Protein AF-B8BT97-F1 (afdb_monomer_lite)

Organism: Thalassiosira pseudonana (NCBI:txid35128)

pLDDT: mean 91.8, std 14.08, range [34.53, 98.75]

Radius of gyration: 15.54 Å; chains: 1; bounding box: 44×36×34 Å

InterPro domains:
  IPR007577 Glycosyltransferase, DXD sugar-binding motif [PF04488] (28-107)
  IPR029044 Nucleotide-diphospho-sugar transferases [SSF53448] (35-105)
  IPR039367 Initiation-specific alpha-1,6-mannosyltransferase Och1-like [PTHR31834] (7-106)

Sequence (107 aa):
MSPTTNYSTLFPPFIFRTINKLEDHPKEKSYVIGCQQQNKSYKQMLYNDHSCLDFVSQQYPEFLDVYTTLPRKVMKADMWRLLILHHYGGVYLDMDCECKKPIDEWG

Secondary structure (DSSP, 8-state):
---------SS-SEEEEE-S-GGG-HHHHHHHHHHHHH-TTSEEEEE-HHHHHHHHHHH-GGGHHHHHH-SSHHHHHHHHHHHHHHHH-SEE--TT---SS-GGG--

Structure (mmCIF, N/CA/C/O backbone):
data_AF-B8BT97-F1
#
_entry.id   AF-B8BT97-F1
#
loop_
_atom_site.group_PDB
_atom_site.id
_atom_site.type_symbol
_atom_site.label_atom_id
_atom_site.label_alt_id
_atom_site.label_comp_id
_atom_site.label_asym_id
_atom_site.label_entity_id
_atom_site.label_seq_id
_atom_site.pdbx_PDB_ins_code
_atom_site.Cartn_x
_atom_site.Cartn_y
_atom_site.Cartn_z
_atom_site.occupancy
_atom_site.B_iso_or_equiv
_atom_site.auth_seq_id
_atom_site.auth_comp_id
_atom_site.auth_asym_id
_atom_site.auth_atom_id
_atom_site.pdbx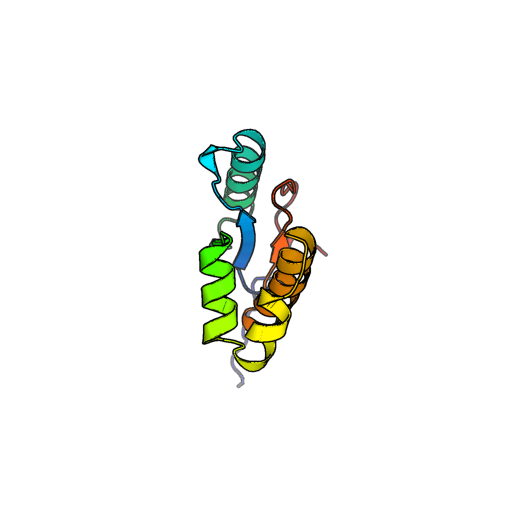_PDB_model_num
ATOM 1 N N . MET A 1 1 ? -33.342 -21.914 9.969 1.00 38.09 1 MET A N 1
ATOM 2 C CA . MET A 1 1 ? -32.793 -20.791 10.755 1.00 38.09 1 MET A CA 1
ATOM 3 C C . MET A 1 1 ? -31.431 -20.472 10.173 1.00 38.09 1 MET A C 1
ATOM 5 O O . MET A 1 1 ? -30.535 -21.294 10.296 1.00 38.09 1 MET A O 1
ATOM 9 N N . SER A 1 2 ? -31.317 -19.371 9.436 1.00 34.53 2 SER A N 1
ATOM 10 C CA . SER A 1 2 ? -30.047 -18.943 8.838 1.00 34.53 2 SER A CA 1
ATOM 11 C C . SER A 1 2 ? -29.245 -18.147 9.873 1.00 34.53 2 SER A C 1
ATOM 13 O O . SER A 1 2 ? -29.868 -17.407 10.639 1.00 34.53 2 SER A O 1
ATOM 15 N N . PRO A 1 3 ? -27.908 -18.267 9.934 1.00 48.78 3 PRO A N 1
ATOM 16 C CA . PRO A 1 3 ? -27.110 -17.481 10.863 1.00 48.78 3 PRO A CA 1
ATOM 17 C C . PRO A 1 3 ? -27.170 -16.007 10.451 1.00 48.78 3 PRO A C 1
ATOM 19 O O . PRO A 1 3 ? -26.887 -15.662 9.306 1.00 48.78 3 PRO A O 1
ATOM 22 N N . THR A 1 4 ? -27.551 -15.136 11.378 1.00 41.56 4 THR A N 1
ATOM 23 C CA . THR A 1 4 ? -27.451 -13.683 11.226 1.00 41.56 4 THR A CA 1
ATOM 24 C C . THR A 1 4 ? -25.986 -13.272 11.313 1.00 41.56 4 THR A C 1
ATOM 26 O O . THR A 1 4 ? -25.432 -13.167 12.408 1.00 41.56 4 THR A O 1
ATOM 29 N N . THR A 1 5 ? -25.343 -13.035 10.173 1.00 42.50 5 THR A N 1
ATOM 30 C CA . THR A 1 5 ? -24.033 -12.379 10.140 1.00 42.50 5 THR A CA 1
ATOM 31 C C . THR A 1 5 ? -24.237 -10.882 10.383 1.00 42.50 5 THR A C 1
ATOM 33 O O . THR A 1 5 ? -24.646 -10.152 9.484 1.00 42.50 5 THR A O 1
ATOM 36 N N . ASN A 1 6 ? -23.992 -10.420 11.612 1.00 45.25 6 ASN A N 1
ATOM 37 C CA . ASN A 1 6 ? -23.844 -8.993 11.913 1.00 45.25 6 ASN A CA 1
ATOM 38 C C . ASN A 1 6 ? -22.545 -8.504 11.254 1.00 45.25 6 ASN A C 1
ATOM 40 O O . ASN A 1 6 ? -21.465 -8.696 11.811 1.00 45.25 6 ASN A O 1
ATOM 44 N N . TYR A 1 7 ? -22.618 -7.914 10.062 1.00 47.38 7 TYR A N 1
ATOM 45 C CA . TYR A 1 7 ? -21.457 -7.249 9.472 1.00 47.38 7 TYR A CA 1
ATOM 46 C C . TYR A 1 7 ? -21.236 -5.919 10.201 1.00 47.38 7 TYR A C 1
ATOM 48 O O . TYR A 1 7 ? -22.042 -5.004 10.073 1.00 47.38 7 TYR A O 1
ATOM 56 N N . SER A 1 8 ? -20.179 -5.832 11.014 1.00 67.25 8 SER A N 1
ATOM 57 C CA . SER A 1 8 ? -19.897 -4.661 11.856 1.00 67.25 8 SER A CA 1
ATOM 58 C C . SER A 1 8 ? -18.972 -3.616 11.215 1.00 67.25 8 SER A C 1
ATOM 60 O O . SER A 1 8 ? -18.520 -2.732 11.933 1.00 67.25 8 SER A O 1
ATOM 62 N N . THR A 1 9 ? -18.646 -3.711 9.920 1.00 68.44 9 THR A N 1
ATOM 63 C CA . THR A 1 9 ? -17.814 -2.722 9.204 1.00 68.44 9 THR A CA 1
ATOM 64 C C . THR A 1 9 ? -18.290 -2.543 7.759 1.00 68.44 9 THR A C 1
ATOM 66 O O . THR A 1 9 ? -18.733 -3.505 7.127 1.00 68.44 9 THR A O 1
ATOM 69 N N . LEU A 1 10 ? -18.203 -1.313 7.232 1.00 84.75 10 LEU A N 1
ATOM 70 C CA . LEU A 1 10 ? -18.650 -0.959 5.871 1.00 84.75 10 LEU A CA 1
ATOM 71 C C . LEU A 1 10 ? -17.726 -1.526 4.779 1.00 84.75 10 LEU A C 1
ATOM 73 O O . LEU A 1 10 ? -18.175 -1.892 3.694 1.00 84.75 10 LEU A O 1
ATOM 77 N N . PHE A 1 11 ? -16.436 -1.632 5.090 1.00 92.25 11 PHE A N 1
ATOM 78 C CA . PHE A 1 11 ? -15.416 -2.222 4.230 1.00 92.25 11 PHE A CA 1
ATOM 79 C C . PHE A 1 11 ? -14.693 -3.352 4.976 1.00 92.25 11 PHE A C 1
ATOM 81 O O . PHE A 1 11 ? -14.714 -3.393 6.213 1.00 92.25 11 PHE A O 1
ATOM 88 N N . PRO A 1 12 ? -14.009 -4.266 4.260 1.00 96.06 12 PRO A N 1
ATOM 89 C CA . PRO A 1 12 ? -12.997 -5.116 4.875 1.00 96.06 12 PRO A CA 1
ATOM 90 C C . PRO A 1 12 ? -12.010 -4.270 5.704 1.00 96.06 12 PRO A C 1
ATOM 92 O O . PRO A 1 12 ? -11.610 -3.198 5.245 1.00 96.06 12 PRO A O 1
ATOM 95 N N . PRO A 1 13 ? -11.603 -4.714 6.906 1.00 95.50 13 PRO A N 1
ATOM 96 C CA . PRO A 1 13 ? -10.899 -3.878 7.880 1.00 95.50 13 PRO A CA 1
ATOM 97 C C . PRO A 1 13 ? -9.401 -3.724 7.560 1.00 95.50 13 PRO A C 1
ATOM 99 O O . PRO A 1 13 ? -8.530 -4.002 8.387 1.00 95.50 13 PRO A O 1
ATOM 102 N N . PHE A 1 14 ? -9.085 -3.281 6.345 1.00 97.50 14 PHE A N 1
ATOM 103 C CA . PHE A 1 14 ? -7.733 -3.019 5.865 1.00 97.50 14 PHE A CA 1
ATOM 104 C C . PHE A 1 14 ? -7.608 -1.574 5.388 1.00 97.50 14 PHE A C 1
ATOM 106 O O . PHE A 1 14 ? -8.441 -1.091 4.621 1.00 97.50 14 PHE A O 1
ATOM 113 N N . ILE A 1 15 ? -6.541 -0.903 5.823 1.00 97.75 15 ILE A N 1
ATOM 114 C CA . ILE A 1 15 ? -6.138 0.412 5.315 1.00 97.75 15 ILE A CA 1
ATOM 115 C C . ILE A 1 15 ? -4.798 0.244 4.607 1.00 97.75 15 ILE A C 1
ATOM 117 O O . ILE A 1 15 ? -3.790 -0.037 5.256 1.00 97.75 15 ILE A O 1
ATOM 121 N N . PHE A 1 16 ? -4.778 0.438 3.294 1.00 98.31 16 PHE A N 1
ATOM 122 C CA . PHE A 1 16 ? -3.585 0.323 2.459 1.00 98.31 16 PHE A CA 1
ATOM 123 C C . PHE A 1 16 ? -3.015 1.697 2.115 1.00 98.31 16 PHE A C 1
ATOM 125 O O . PHE A 1 16 ? -3.762 2.624 1.800 1.00 98.31 16 PHE A O 1
ATOM 132 N N . ARG A 1 17 ? -1.685 1.819 2.140 1.00 97.62 17 ARG A N 1
ATOM 133 C CA . ARG A 1 17 ? -0.957 2.983 1.616 1.00 97.62 17 ARG A CA 1
ATOM 134 C C . ARG A 1 17 ? 0.327 2.548 0.935 1.00 97.62 17 ARG A C 1
ATOM 136 O O . ARG A 1 17 ? 1.014 1.662 1.449 1.00 97.62 17 ARG A O 1
ATOM 143 N N . THR A 1 18 ? 0.701 3.230 -0.143 1.00 96.25 18 THR A N 1
ATOM 144 C CA . THR A 1 18 ? 2.063 3.133 -0.674 1.00 96.25 18 THR A CA 1
ATOM 145 C C . THR A 1 18 ? 2.951 4.206 -0.054 1.00 96.25 18 THR A C 1
ATOM 147 O O . THR A 1 18 ? 2.687 5.397 -0.217 1.00 96.25 18 THR A O 1
ATOM 150 N N . ILE A 1 19 ? 4.010 3.802 0.639 1.00 92.31 19 ILE A N 1
ATOM 151 C CA . ILE A 1 19 ? 5.045 4.696 1.155 1.00 92.31 19 ILE A CA 1
ATOM 152 C C . ILE A 1 19 ? 6.383 3.963 1.198 1.00 92.31 19 ILE A C 1
ATOM 154 O O . ILE A 1 19 ? 6.483 2.859 1.727 1.00 92.31 19 ILE A O 1
ATOM 158 N N . ASN A 1 20 ? 7.425 4.568 0.626 1.00 87.62 20 ASN A N 1
ATOM 159 C CA . ASN A 1 20 ? 8.702 3.875 0.469 1.00 87.62 20 ASN A CA 1
ATOM 160 C C . ASN A 1 20 ? 9.454 3.742 1.806 1.00 87.62 20 ASN A C 1
ATOM 162 O O . ASN A 1 20 ? 9.921 2.657 2.147 1.00 87.62 20 ASN A O 1
ATOM 166 N N . LYS A 1 21 ? 9.536 4.844 2.563 1.00 90.19 21 LYS A N 1
ATOM 167 C CA . LYS A 1 21 ? 10.163 4.933 3.890 1.00 90.19 21 LYS A CA 1
ATOM 168 C C . LYS A 1 21 ? 9.402 5.928 4.758 1.00 90.19 21 LYS A C 1
ATOM 170 O O . LYS A 1 21 ? 9.496 7.130 4.547 1.00 90.19 21 LYS A O 1
ATOM 175 N N . LEU A 1 22 ? 8.605 5.442 5.706 1.00 89.69 22 LEU A N 1
ATOM 176 C CA . LEU A 1 22 ? 7.741 6.294 6.538 1.00 89.69 22 LEU A CA 1
ATOM 177 C C . LEU A 1 22 ? 8.547 7.272 7.411 1.00 89.69 22 LEU A C 1
ATOM 179 O O . LEU A 1 22 ? 8.089 8.367 7.718 1.00 89.69 22 LEU A O 1
ATOM 183 N N . GLU A 1 23 ? 9.743 6.869 7.824 1.00 91.00 23 GLU A N 1
ATOM 184 C CA . GLU A 1 23 ? 10.680 7.646 8.629 1.00 91.00 23 GLU A CA 1
ATOM 185 C C . GLU A 1 23 ? 11.152 8.939 7.951 1.00 91.00 23 GLU A C 1
ATOM 187 O O . GLU A 1 23 ? 11.370 9.930 8.648 1.00 91.00 23 GLU A O 1
ATOM 192 N N . ASP A 1 24 ? 11.212 8.956 6.618 1.00 93.06 24 ASP A N 1
ATOM 193 C CA . ASP A 1 24 ? 11.612 10.126 5.827 1.00 93.06 24 ASP A CA 1
ATOM 194 C C . ASP A 1 24 ? 10.472 11.164 5.716 1.00 93.06 24 ASP A C 1
ATOM 196 O O . ASP A 1 24 ? 10.665 12.273 5.216 1.00 93.06 24 ASP A O 1
ATOM 200 N N . HIS A 1 25 ? 9.277 10.819 6.208 1.00 92.75 25 HIS A N 1
ATOM 201 C CA . HIS A 1 25 ? 8.030 11.561 6.031 1.00 92.75 25 HIS A CA 1
ATOM 202 C C . HIS A 1 25 ? 7.331 11.802 7.384 1.00 92.75 25 HIS A C 1
ATOM 204 O O . HIS A 1 25 ? 6.294 11.202 7.682 1.00 92.75 25 HIS A O 1
ATOM 210 N N . PRO A 1 26 ? 7.885 12.662 8.265 1.00 94.50 26 PRO A N 1
ATOM 211 C CA . PRO A 1 26 ? 7.394 12.823 9.638 1.00 94.50 26 PRO A CA 1
ATOM 212 C C . PRO A 1 26 ? 5.955 13.352 9.717 1.00 94.50 26 PRO A C 1
ATOM 214 O O . PRO A 1 26 ? 5.215 12.996 10.637 1.00 94.50 26 PRO A O 1
ATOM 217 N N . LYS A 1 27 ? 5.537 14.171 8.746 1.00 94.62 27 LYS A N 1
ATOM 218 C CA . LYS A 1 27 ? 4.170 14.692 8.660 1.00 94.62 27 LYS A CA 1
ATOM 219 C C . LYS A 1 27 ? 3.190 13.567 8.320 1.00 94.62 27 LYS A C 1
ATOM 221 O O . LYS A 1 27 ? 2.232 13.343 9.052 1.00 94.62 27 LYS A O 1
ATOM 226 N N . GLU A 1 28 ? 3.472 12.795 7.284 1.00 94.88 28 GLU A N 1
ATOM 227 C CA . GLU A 1 28 ? 2.658 11.666 6.832 1.00 94.88 28 GLU A CA 1
ATOM 228 C C . GLU A 1 28 ? 2.645 10.539 7.872 1.00 94.88 28 GLU A C 1
ATOM 230 O O . GLU A 1 28 ? 1.617 9.902 8.100 1.00 94.88 28 GLU A O 1
ATOM 235 N N . LYS A 1 29 ? 3.747 10.356 8.609 1.00 95.94 29 LYS A N 1
ATOM 236 C CA . LYS A 1 29 ? 3.798 9.482 9.784 1.00 95.94 29 LYS A CA 1
ATOM 237 C C . LYS A 1 29 ? 2.764 9.865 10.836 1.00 95.94 29 LYS A C 1
ATOM 239 O O . LYS A 1 29 ? 2.110 8.975 11.381 1.00 95.94 29 LYS A O 1
ATOM 244 N N . SER A 1 30 ? 2.566 11.158 11.094 1.00 96.44 30 SER A N 1
ATOM 245 C CA . SER A 1 30 ? 1.510 11.607 12.009 1.00 96.44 30 SER A CA 1
ATOM 246 C C . SER A 1 30 ? 0.108 11.258 11.490 1.00 96.44 30 SER A C 1
ATOM 248 O O . SER A 1 30 ? -0.744 10.842 12.274 1.00 96.44 30 SER A O 1
ATOM 250 N N . TYR A 1 31 ? -0.113 11.312 10.173 1.00 96.56 31 TYR A N 1
ATOM 251 C CA . TYR A 1 31 ? -1.390 10.954 9.546 1.00 96.56 31 TYR A CA 1
ATOM 252 C C . TYR A 1 31 ? -1.665 9.455 9.593 1.00 96.56 31 TYR A C 1
ATOM 254 O O . TYR A 1 31 ? -2.778 9.037 9.908 1.00 96.56 31 TYR A O 1
ATOM 262 N N . VAL A 1 32 ? -0.637 8.642 9.351 1.00 96.06 32 VAL A N 1
ATOM 263 C CA . VAL A 1 32 ? -0.695 7.186 9.502 1.00 96.06 32 VAL A CA 1
ATOM 264 C C . VAL A 1 32 ? -1.080 6.810 10.931 1.00 96.06 32 VAL A C 1
ATOM 266 O O . VAL A 1 32 ? -2.022 6.044 11.125 1.00 96.06 32 VAL A O 1
ATOM 269 N N . ILE A 1 33 ? -0.412 7.395 11.930 1.00 95.94 33 ILE A N 1
ATOM 270 C CA . ILE A 1 33 ? -0.697 7.1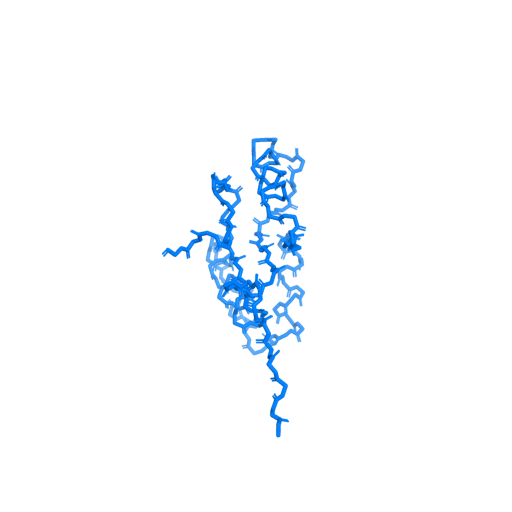37 13.348 1.00 95.94 33 ILE A CA 1
ATOM 271 C C . ILE A 1 33 ? -2.113 7.598 13.715 1.00 95.94 33 ILE A C 1
ATOM 273 O O . ILE A 1 33 ? -2.853 6.843 14.344 1.00 95.94 33 ILE A O 1
ATOM 277 N N . GLY A 1 34 ? -2.507 8.805 13.302 1.00 96.62 34 GLY A N 1
ATOM 278 C CA . GLY A 1 34 ? -3.845 9.338 13.558 1.00 96.62 34 GLY A CA 1
ATOM 279 C C . GLY A 1 34 ? -4.945 8.455 12.966 1.00 96.62 34 GLY A C 1
ATOM 280 O O . GLY A 1 34 ? -5.913 8.128 13.651 1.00 96.62 34 GLY A O 1
ATOM 281 N N . CYS A 1 35 ? -4.762 7.976 11.732 1.00 96.44 35 CYS A N 1
ATOM 282 C CA . CYS A 1 35 ? -5.678 7.021 11.110 1.00 96.44 35 CYS A CA 1
ATOM 283 C C . CYS A 1 35 ? -5.803 5.717 11.896 1.00 96.44 35 CYS A C 1
ATOM 285 O O . CYS A 1 35 ? -6.926 5.278 12.146 1.00 96.44 35 CYS A O 1
ATOM 287 N N . GLN A 1 36 ? -4.686 5.125 12.322 1.00 95.75 36 GLN A N 1
ATOM 288 C CA . GLN A 1 36 ? -4.703 3.891 13.108 1.00 95.75 36 GLN A CA 1
ATOM 289 C C . GLN A 1 36 ? -5.412 4.081 14.459 1.00 95.75 36 GLN A C 1
ATOM 291 O O . GLN A 1 36 ? -6.092 3.171 14.936 1.00 95.75 36 GLN A O 1
ATOM 296 N N . GLN A 1 37 ? -5.275 5.259 15.078 1.00 96.50 37 GLN A N 1
ATOM 297 C CA . GLN A 1 37 ? -5.944 5.594 16.339 1.00 96.50 37 GLN A CA 1
ATOM 298 C C . GLN A 1 37 ? -7.459 5.753 16.182 1.00 96.50 37 GLN A C 1
ATOM 300 O O . GLN A 1 37 ? -8.196 5.323 17.071 1.00 96.50 37 GLN A O 1
ATOM 305 N N . GLN A 1 38 ? -7.917 6.347 15.076 1.00 96.06 38 GLN A N 1
ATOM 306 C CA . GLN A 1 38 ? -9.346 6.478 14.776 1.00 96.06 38 GLN A CA 1
ATOM 307 C C . GLN A 1 38 ? -9.986 5.156 14.337 1.00 96.06 38 GLN A C 1
ATOM 309 O O . GLN A 1 38 ? -11.161 4.933 14.600 1.00 96.06 38 GLN A O 1
ATOM 314 N N . ASN A 1 39 ? -9.215 4.263 13.713 1.00 95.50 39 ASN A N 1
ATOM 315 C CA . ASN A 1 39 ? -9.707 3.022 13.114 1.00 95.50 39 ASN A CA 1
ATOM 316 C C . ASN A 1 39 ? -9.049 1.800 13.766 1.00 95.50 39 ASN A C 1
ATOM 318 O O . ASN A 1 39 ? -8.369 1.018 13.107 1.00 95.50 39 ASN A O 1
ATOM 322 N N . LYS A 1 40 ? -9.226 1.630 15.082 1.00 95.12 40 LYS A N 1
ATOM 323 C CA . LYS A 1 40 ? -8.565 0.557 15.857 1.00 95.12 40 LYS A CA 1
ATOM 324 C C . LYS A 1 40 ? -8.932 -0.860 15.401 1.00 95.12 40 LYS A C 1
ATOM 326 O O . LYS A 1 40 ? -8.158 -1.782 15.631 1.00 95.12 40 LYS A O 1
ATOM 331 N N . SER A 1 41 ? -10.107 -1.028 14.794 1.00 93.81 41 SER A N 1
ATOM 332 C CA . SER A 1 41 ? -10.572 -2.285 14.198 1.00 93.81 41 SER A CA 1
ATOM 333 C C . SER A 1 41 ? -9.928 -2.579 12.840 1.00 93.81 41 SER A C 1
ATOM 335 O O . SER A 1 41 ? -9.962 -3.726 12.402 1.00 93.81 41 SER A O 1
ATOM 337 N N . TYR A 1 42 ? -9.325 -1.581 12.186 1.00 96.25 42 TYR A N 1
ATOM 338 C CA . TYR A 1 42 ? -8.682 -1.726 10.886 1.00 96.25 42 TYR A CA 1
ATOM 339 C C . TYR A 1 42 ? -7.188 -2.008 11.049 1.00 96.25 42 TYR A C 1
ATOM 341 O O . TYR A 1 42 ? -6.485 -1.385 11.851 1.00 96.25 42 TYR A O 1
ATOM 349 N N . LYS A 1 43 ? -6.677 -2.925 10.227 1.00 96.56 43 LYS A N 1
ATOM 350 C CA . LYS A 1 43 ? -5.247 -3.192 10.104 1.00 96.56 43 LYS A CA 1
ATOM 351 C C . LYS A 1 43 ? -4.637 -2.247 9.077 1.00 96.56 43 LYS A C 1
ATOM 353 O O . LYS A 1 43 ? -4.977 -2.305 7.894 1.00 96.56 43 LYS A O 1
ATOM 358 N N . GLN A 1 44 ? -3.697 -1.417 9.515 1.00 95.50 44 GLN A N 1
ATOM 359 C CA . GLN A 1 44 ? -2.955 -0.546 8.614 1.00 95.50 44 GLN A CA 1
ATOM 360 C C . GLN A 1 44 ? -1.761 -1.277 7.992 1.00 95.50 44 GLN A C 1
ATOM 362 O O . GLN A 1 44 ? -0.926 -1.854 8.687 1.00 95.50 44 GLN A O 1
ATOM 367 N N . MET A 1 45 ? -1.699 -1.252 6.663 1.00 97.19 45 MET A N 1
ATOM 368 C CA . MET A 1 45 ? -0.722 -1.950 5.837 1.00 97.19 45 MET A CA 1
ATOM 369 C C . MET A 1 45 ? 0.014 -0.933 4.962 1.00 97.19 45 MET A C 1
ATOM 371 O O . MET A 1 45 ? -0.599 -0.213 4.171 1.00 97.19 45 MET A O 1
ATOM 375 N N . LEU A 1 46 ? 1.336 -0.877 5.104 1.00 96.75 46 LEU A N 1
ATOM 376 C CA . LEU A 1 46 ? 2.198 0.028 4.348 1.00 96.75 46 LEU A CA 1
ATOM 377 C C . LEU A 1 46 ? 3.018 -0.777 3.348 1.00 96.75 46 LEU A C 1
ATOM 379 O O . LEU A 1 46 ? 3.663 -1.752 3.730 1.00 96.75 46 LEU A O 1
ATOM 383 N N . TYR A 1 47 ? 2.996 -0.349 2.091 1.00 97.81 47 TYR A N 1
ATOM 384 C CA . TYR A 1 47 ? 3.732 -0.987 1.011 1.00 97.81 47 TYR A CA 1
ATOM 385 C C . TYR A 1 47 ? 4.752 -0.018 0.416 1.00 97.81 47 TYR A C 1
ATOM 387 O O . TYR A 1 47 ? 4.420 1.096 0.020 1.00 97.81 47 TYR A O 1
ATOM 395 N N . ASN A 1 48 ? 6.004 -0.447 0.340 1.00 96.44 48 ASN A N 1
ATOM 396 C CA . ASN A 1 48 ? 7.050 0.234 -0.414 1.00 96.44 48 ASN A CA 1
ATOM 397 C C . ASN A 1 48 ? 7.129 -0.299 -1.856 1.00 96.44 48 ASN A C 1
ATOM 399 O O . ASN A 1 48 ? 6.478 -1.291 -2.195 1.00 96.44 48 ASN A O 1
ATOM 403 N N . ASP A 1 49 ? 7.974 0.323 -2.686 1.00 96.19 49 ASP A N 1
ATOM 404 C CA . ASP A 1 49 ? 8.117 -0.021 -4.109 1.00 96.19 49 ASP A CA 1
ATOM 405 C C . ASP A 1 49 ? 8.399 -1.527 -4.326 1.00 96.19 49 ASP A C 1
ATOM 407 O O . ASP A 1 49 ? 7.864 -2.128 -5.260 1.00 96.19 49 ASP A O 1
ATOM 411 N N . HIS A 1 50 ? 9.195 -2.149 -3.445 1.00 97.06 50 HIS A N 1
ATOM 412 C CA . HIS A 1 50 ? 9.536 -3.572 -3.519 1.00 97.06 50 HIS A CA 1
ATOM 413 C C . HIS A 1 50 ? 8.346 -4.467 -3.162 1.00 97.06 50 HIS A C 1
ATOM 415 O O . HIS A 1 5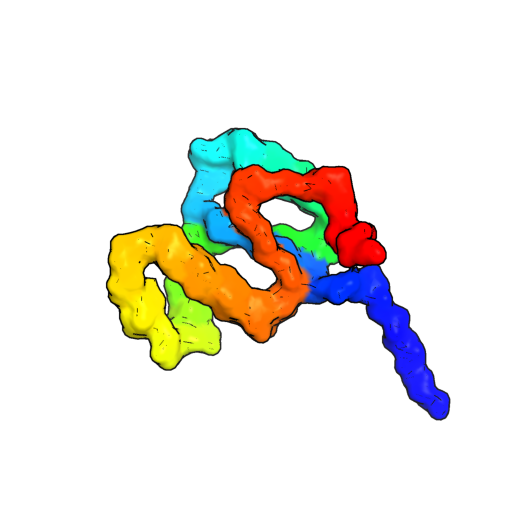0 ? 7.962 -5.315 -3.958 1.00 97.06 50 HIS A O 1
ATOM 421 N N . SER A 1 51 ? 7.690 -4.220 -2.027 1.00 98.12 51 SER A N 1
ATOM 422 C CA . SER A 1 51 ? 6.513 -4.991 -1.610 1.00 98.12 51 SER A CA 1
ATOM 423 C C . SER A 1 51 ? 5.333 -4.846 -2.579 1.00 98.12 51 SER A C 1
ATOM 425 O O . SER A 1 51 ? 4.553 -5.783 -2.740 1.00 98.12 51 SER A O 1
ATOM 427 N N . CYS A 1 52 ? 5.209 -3.705 -3.271 1.00 98.38 52 CYS A N 1
ATOM 428 C CA . CYS A 1 52 ? 4.234 -3.551 -4.345 1.00 98.38 52 CYS A CA 1
ATOM 429 C C . CYS A 1 52 ? 4.570 -4.448 -5.542 1.00 98.38 52 CYS A C 1
ATOM 431 O O . CYS A 1 52 ? 3.683 -5.105 -6.079 1.00 98.38 52 CYS A O 1
ATOM 433 N N . LEU A 1 53 ? 5.841 -4.482 -5.959 1.00 98.31 53 LEU A N 1
ATOM 434 C CA . LEU A 1 53 ? 6.307 -5.346 -7.046 1.00 98.31 53 LEU A CA 1
ATOM 435 C C . LEU A 1 53 ? 6.124 -6.832 -6.706 1.00 98.31 53 LEU A C 1
ATOM 437 O O . LEU A 1 53 ? 5.621 -7.589 -7.535 1.00 98.31 53 LEU A O 1
ATOM 441 N N . ASP A 1 54 ? 6.471 -7.232 -5.485 1.00 98.62 54 ASP A N 1
ATOM 442 C CA . ASP A 1 54 ? 6.294 -8.602 -5.005 1.00 98.62 54 ASP A CA 1
ATOM 443 C C . ASP A 1 54 ? 4.816 -8.994 -5.016 1.00 98.62 54 ASP A C 1
ATOM 445 O O . ASP A 1 54 ? 4.460 -10.055 -5.524 1.00 98.62 54 ASP A O 1
ATOM 449 N N . PHE A 1 55 ? 3.936 -8.106 -4.544 1.00 98.69 55 PHE A N 1
ATOM 450 C CA . PHE A 1 55 ? 2.495 -8.328 -4.596 1.00 98.69 55 PHE A CA 1
ATOM 451 C C . PHE A 1 55 ? 1.995 -8.539 -6.030 1.00 98.69 55 PHE A C 1
ATOM 453 O O . PHE A 1 55 ? 1.279 -9.505 -6.285 1.00 98.69 55 PHE A O 1
ATOM 460 N N . VAL A 1 56 ? 2.391 -7.677 -6.974 1.00 98.75 56 VAL A N 1
ATOM 461 C CA . VAL A 1 56 ? 1.978 -7.817 -8.380 1.00 98.75 56 VAL A CA 1
ATOM 462 C C . VAL A 1 56 ? 2.523 -9.112 -8.976 1.00 98.75 56 VAL A C 1
ATOM 464 O O . VAL A 1 56 ? 1.763 -9.861 -9.571 1.00 98.75 56 VAL A O 1
ATOM 467 N N . SER A 1 57 ? 3.804 -9.425 -8.777 1.00 98.56 57 SER A N 1
ATOM 468 C CA . SER A 1 57 ? 4.405 -10.640 -9.347 1.00 98.56 57 SER A CA 1
ATOM 469 C C . SER A 1 57 ? 3.778 -11.936 -8.823 1.00 98.56 57 SER A C 1
ATOM 471 O O . SER A 1 57 ? 3.683 -12.905 -9.570 1.00 98.56 57 SER A O 1
ATOM 473 N N . GLN A 1 58 ? 3.334 -11.958 -7.562 1.00 98.56 58 GLN A N 1
ATOM 474 C CA . G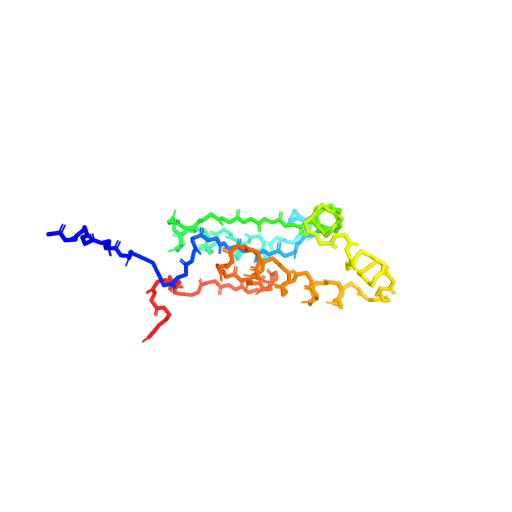LN A 1 58 ? 2.757 -13.150 -6.938 1.00 98.56 58 GLN A CA 1
ATOM 475 C C . GLN A 1 58 ? 1.254 -13.288 -7.181 1.00 98.56 58 GLN A C 1
ATOM 477 O O . GLN A 1 58 ? 0.775 -14.398 -7.394 1.00 98.56 58 GLN A O 1
ATOM 482 N N . GLN A 1 59 ? 0.504 -12.185 -7.103 1.00 98.62 59 GLN A N 1
ATOM 483 C CA . GLN A 1 59 ? -0.963 -12.217 -7.135 1.00 98.62 59 GLN A CA 1
ATOM 484 C C . GLN A 1 59 ? -1.543 -11.902 -8.515 1.00 98.62 59 GLN A C 1
ATOM 486 O O . GLN A 1 59 ? -2.683 -12.264 -8.784 1.00 98.62 59 GLN A O 1
ATOM 491 N N . TYR A 1 60 ? -0.767 -11.227 -9.365 1.00 98.50 60 TYR A N 1
ATOM 492 C CA . TYR A 1 60 ? -1.177 -10.735 -10.679 1.00 98.50 60 TYR A CA 1
ATOM 493 C C . TYR A 1 60 ? -0.034 -10.837 -11.708 1.00 98.50 60 TYR A C 1
ATOM 495 O O . TYR A 1 60 ? 0.353 -9.823 -12.311 1.00 98.50 60 TYR A O 1
ATOM 503 N N . PRO A 1 61 ? 0.572 -12.025 -11.897 1.00 98.44 61 PRO A N 1
ATOM 504 C CA . PRO A 1 61 ? 1.718 -12.191 -12.790 1.00 98.44 61 PRO A CA 1
ATOM 505 C C . PRO A 1 61 ? 1.430 -11.730 -14.229 1.00 98.44 61 PRO A C 1
ATOM 507 O O . PRO A 1 61 ? 2.329 -11.224 -14.896 1.00 98.44 61 PRO A O 1
ATOM 510 N N . GLU A 1 62 ? 0.181 -11.818 -14.692 1.00 98.44 62 GLU A N 1
ATOM 511 C CA . GLU A 1 62 ? -0.266 -11.335 -16.003 1.00 98.44 62 GLU A CA 1
ATOM 512 C C . GLU A 1 62 ? -0.125 -9.815 -16.186 1.00 98.44 62 GLU A C 1
ATOM 514 O O . GLU A 1 62 ? -0.048 -9.323 -17.311 1.00 98.44 62 GLU A O 1
ATOM 519 N N . PHE A 1 63 ? -0.062 -9.064 -15.087 1.00 98.38 63 PHE A N 1
ATOM 520 C CA . PHE A 1 63 ? 0.093 -7.615 -15.083 1.00 98.38 63 PHE A CA 1
ATOM 521 C C . PHE A 1 63 ? 1.524 -7.160 -14.777 1.00 98.38 63 PHE A C 1
ATOM 523 O O . PHE A 1 63 ? 1.793 -5.956 -14.803 1.00 98.38 63 PHE A O 1
ATOM 530 N N . LEU A 1 64 ? 2.456 -8.081 -14.511 1.00 98.44 64 LEU A N 1
ATOM 531 C CA . LEU A 1 64 ? 3.818 -7.751 -14.089 1.00 98.44 64 LEU A CA 1
ATOM 532 C C . LEU A 1 64 ? 4.585 -6.939 -15.143 1.00 98.44 64 LEU A C 1
ATOM 534 O O . LEU A 1 64 ? 5.202 -5.923 -14.811 1.00 98.44 64 LEU A O 1
ATOM 538 N N . ASP A 1 65 ? 4.505 -7.335 -16.412 1.00 98.38 65 ASP A N 1
ATOM 539 C CA . ASP A 1 65 ? 5.182 -6.637 -17.513 1.00 98.38 65 ASP A CA 1
ATOM 540 C C . ASP A 1 65 ? 4.644 -5.212 -17.683 1.00 98.38 65 ASP A C 1
ATOM 542 O O . ASP A 1 65 ? 5.405 -4.249 -17.800 1.00 98.38 65 ASP A O 1
ATOM 546 N N . VAL A 1 66 ? 3.323 -5.042 -17.606 1.00 98.25 66 VAL A N 1
ATOM 547 C CA . VAL A 1 66 ? 2.695 -3.715 -17.647 1.00 98.25 66 VAL A CA 1
ATOM 548 C C . VAL A 1 66 ? 3.150 -2.885 -16.447 1.00 98.25 66 VAL A C 1
ATOM 550 O O . VAL A 1 66 ? 3.639 -1.772 -16.610 1.00 98.25 66 VAL A O 1
ATOM 553 N N . TYR A 1 67 ? 3.062 -3.438 -15.238 1.00 98.44 67 TYR A N 1
ATOM 554 C CA . TYR A 1 67 ? 3.409 -2.738 -14.005 1.00 98.44 67 TYR A CA 1
ATOM 555 C C . TYR A 1 67 ? 4.874 -2.282 -13.973 1.00 98.44 67 TYR A C 1
ATOM 557 O O . TYR A 1 67 ? 5.191 -1.167 -13.544 1.00 98.44 67 TYR A O 1
ATOM 565 N N . THR A 1 68 ? 5.793 -3.132 -14.437 1.00 97.94 68 THR A N 1
ATOM 566 C CA . THR A 1 68 ? 7.228 -2.829 -14.438 1.00 97.94 68 THR A CA 1
ATOM 567 C C . THR A 1 68 ? 7.604 -1.782 -15.483 1.00 97.94 68 THR A C 1
ATOM 569 O O . THR A 1 68 ? 8.457 -0.940 -15.181 1.00 97.94 68 THR A O 1
ATOM 572 N N . THR A 1 69 ? 6.919 -1.759 -16.632 1.00 98.12 69 THR A N 1
ATOM 573 C CA . THR A 1 69 ? 7.156 -0.816 -17.741 1.00 98.12 69 THR A CA 1
ATOM 574 C C . THR A 1 69 ? 6.533 0.569 -17.541 1.00 98.12 69 THR A C 1
ATOM 576 O O . THR A 1 69 ? 6.890 1.503 -18.262 1.00 98.12 69 THR A O 1
ATOM 579 N N . LEU A 1 70 ? 5.661 0.758 -16.540 1.00 98.00 70 LEU A N 1
ATOM 580 C CA . LEU A 1 70 ? 5.099 2.075 -16.227 1.00 98.00 70 LEU A CA 1
ATOM 581 C C . LEU A 1 70 ? 6.212 3.105 -15.929 1.00 98.00 70 LEU A C 1
ATOM 583 O O . LEU A 1 70 ? 7.017 2.896 -15.013 1.00 98.00 70 LEU A O 1
ATOM 587 N N . PRO A 1 71 ? 6.241 4.255 -16.632 1.00 96.50 71 PRO A N 1
ATOM 588 C CA . PRO A 1 71 ? 7.390 5.163 -16.609 1.00 96.50 71 PRO A CA 1
ATOM 589 C C . PRO A 1 71 ? 7.466 6.036 -15.352 1.00 96.50 71 PRO A C 1
ATOM 591 O O . PRO A 1 71 ? 8.504 6.633 -15.073 1.00 96.50 71 PRO A O 1
ATOM 594 N N . ARG A 1 72 ? 6.368 6.169 -14.598 1.00 96.81 72 ARG A N 1
ATOM 595 C CA . ARG A 1 72 ? 6.280 7.066 -13.439 1.00 96.81 72 ARG A CA 1
ATOM 596 C C . ARG A 1 72 ? 5.815 6.313 -12.203 1.00 96.81 72 ARG A C 1
ATOM 598 O O . ARG A 1 72 ? 4.893 5.506 -12.278 1.00 96.81 72 ARG A O 1
ATOM 605 N N . LYS A 1 73 ? 6.387 6.657 -11.044 1.00 93.31 73 LYS A N 1
ATOM 606 C CA . LYS A 1 73 ? 5.995 6.078 -9.747 1.00 93.31 73 LYS A CA 1
ATOM 607 C C . LYS A 1 73 ? 4.509 6.266 -9.436 1.00 93.31 73 LYS A C 1
ATOM 609 O O . LYS A 1 73 ? 3.876 5.326 -8.978 1.00 93.31 73 LYS A O 1
ATOM 614 N N . VAL A 1 74 ? 3.946 7.435 -9.754 1.00 94.56 74 VAL A N 1
ATOM 615 C CA . VAL A 1 74 ? 2.511 7.707 -9.558 1.00 94.56 74 VAL A CA 1
ATOM 616 C C . VAL A 1 74 ? 1.630 6.729 -10.339 1.00 94.56 74 VAL A C 1
ATOM 618 O O . VAL A 1 74 ? 0.704 6.172 -9.773 1.00 94.56 74 VAL A O 1
ATOM 621 N N . MET A 1 75 ? 1.995 6.398 -11.582 1.00 97.69 75 MET A N 1
ATOM 622 C CA . MET A 1 75 ? 1.243 5.428 -12.386 1.00 97.69 75 MET A CA 1
ATOM 623 C C . MET A 1 75 ? 1.308 4.023 -11.776 1.00 97.69 75 MET A C 1
ATOM 625 O O . MET A 1 75 ? 0.324 3.289 -11.811 1.00 97.69 75 MET A O 1
ATOM 629 N N . LYS A 1 76 ? 2.458 3.647 -11.197 1.00 97.62 76 LYS A N 1
ATOM 630 C CA . LYS A 1 76 ? 2.597 2.378 -10.469 1.00 97.62 76 LYS A CA 1
ATOM 631 C C . LYS A 1 76 ? 1.695 2.357 -9.236 1.00 97.62 76 LYS A C 1
ATOM 633 O O . LYS A 1 76 ? 0.967 1.391 -9.052 1.00 97.62 76 LYS A O 1
ATOM 638 N N . ALA A 1 77 ? 1.681 3.426 -8.439 1.00 96.88 77 ALA A N 1
ATOM 639 C CA . ALA A 1 77 ? 0.785 3.542 -7.288 1.00 96.88 77 ALA A CA 1
ATOM 640 C C . ALA A 1 77 ? -0.700 3.494 -7.698 1.00 96.88 77 ALA A C 1
ATOM 642 O O . ALA A 1 77 ? -1.484 2.795 -7.060 1.00 96.88 77 ALA A O 1
ATOM 643 N N . ASP A 1 78 ? -1.073 4.153 -8.800 1.00 97.69 78 ASP A N 1
ATOM 644 C CA . ASP A 1 78 ? -2.436 4.136 -9.344 1.00 97.69 78 ASP A CA 1
ATOM 645 C C . ASP A 1 78 ? -2.888 2.724 -9.712 1.00 97.69 78 ASP A C 1
ATOM 647 O O . ASP A 1 78 ? -3.954 2.280 -9.286 1.00 97.69 78 ASP A O 1
ATOM 651 N N . MET A 1 79 ? -2.055 1.997 -10.458 1.00 98.44 79 MET A N 1
ATOM 652 C CA . MET A 1 79 ? -2.334 0.612 -10.822 1.00 98.44 79 MET A CA 1
ATOM 653 C C . MET A 1 79 ? -2.376 -0.288 -9.584 1.00 98.44 79 MET A C 1
ATOM 655 O O . MET A 1 79 ? -3.311 -1.069 -9.416 1.00 98.44 79 MET A O 1
ATOM 659 N N . TRP A 1 80 ? -1.400 -0.155 -8.685 1.00 98.56 80 TRP A N 1
ATOM 660 C CA . TRP A 1 80 ? -1.312 -0.975 -7.480 1.00 98.56 80 TRP A CA 1
ATOM 661 C C . TRP A 1 80 ? -2.522 -0.790 -6.557 1.00 98.56 80 TRP A C 1
ATOM 663 O O . TRP A 1 80 ? -3.061 -1.775 -6.056 1.00 98.56 80 TRP A O 1
ATOM 673 N N . ARG A 1 81 ? -3.009 0.448 -6.394 1.00 98.56 81 ARG A N 1
ATOM 674 C CA . ARG A 1 81 ? -4.240 0.770 -5.654 1.00 98.56 81 ARG A CA 1
ATOM 675 C C . ARG A 1 81 ? -5.441 -0.017 -6.173 1.00 98.56 81 ARG A C 1
ATOM 677 O O . ARG A 1 81 ? -6.221 -0.530 -5.375 1.00 98.56 81 ARG A O 1
ATOM 684 N N . LEU A 1 82 ? -5.598 -0.124 -7.490 1.00 98.50 82 LEU A N 1
ATOM 685 C CA . LEU A 1 82 ? -6.697 -0.897 -8.069 1.00 98.50 82 LEU A CA 1
ATOM 686 C C . LEU A 1 82 ? -6.526 -2.392 -7.783 1.00 98.50 82 LEU A C 1
ATOM 688 O O . LEU A 1 82 ? -7.482 -3.047 -7.378 1.00 98.50 82 LEU A O 1
ATOM 692 N N . LEU A 1 83 ? -5.308 -2.920 -7.924 1.00 98.69 83 LEU A N 1
ATOM 693 C CA . LEU A 1 83 ? -5.023 -4.342 -7.712 1.00 98.69 83 LEU A CA 1
ATOM 694 C C . LEU A 1 83 ? -5.191 -4.778 -6.250 1.00 98.69 83 LEU A C 1
ATOM 696 O O . LEU A 1 83 ? -5.755 -5.843 -5.989 1.00 98.69 83 LEU A O 1
ATOM 700 N N . ILE A 1 84 ? -4.729 -3.970 -5.289 1.00 98.69 84 ILE A N 1
ATOM 701 C CA . ILE A 1 84 ? -4.837 -4.300 -3.861 1.00 98.69 84 ILE A CA 1
ATOM 702 C C . ILE A 1 84 ? -6.295 -4.260 -3.389 1.00 98.69 84 ILE A C 1
ATOM 704 O O . ILE A 1 84 ? -6.724 -5.159 -2.666 1.00 98.69 84 ILE A O 1
ATOM 708 N N . LEU A 1 85 ? -7.071 -3.272 -3.854 1.00 98.44 85 LEU A N 1
ATOM 709 C CA . LEU A 1 85 ? -8.495 -3.154 -3.540 1.00 98.44 85 LEU A CA 1
ATOM 710 C C . LEU A 1 85 ? -9.321 -4.237 -4.233 1.00 98.44 85 LEU A C 1
ATOM 712 O O . LEU A 1 85 ? -10.242 -4.770 -3.627 1.00 98.44 85 LEU A O 1
ATOM 716 N N . HIS A 1 86 ? -8.979 -4.609 -5.468 1.00 98.38 86 HIS A N 1
ATOM 717 C CA . HIS A 1 86 ? -9.597 -5.757 -6.131 1.00 98.38 86 HIS A CA 1
ATOM 718 C C . HIS A 1 86 ? -9.337 -7.059 -5.357 1.00 98.38 86 HIS A C 1
ATOM 720 O O . HIS A 1 86 ? -10.240 -7.877 -5.214 1.00 98.38 86 HIS A O 1
ATOM 726 N N . HIS A 1 87 ? -8.123 -7.242 -4.825 1.00 98.38 87 HIS A N 1
ATOM 727 C CA . HIS A 1 87 ? -7.741 -8.476 -4.136 1.00 98.38 87 HIS A CA 1
ATOM 728 C C . HIS A 1 87 ? -8.356 -8.609 -2.735 1.00 98.38 87 HIS A C 1
ATOM 730 O O . HIS A 1 87 ? -8.892 -9.657 -2.388 1.00 98.38 87 HIS A O 1
ATOM 736 N N . TYR A 1 88 ? -8.243 -7.564 -1.909 1.00 97.62 88 TYR A N 1
ATOM 737 C CA . TYR A 1 88 ? -8.606 -7.619 -0.487 1.00 97.62 88 TYR A CA 1
ATOM 738 C C . TYR A 1 88 ? -9.859 -6.811 -0.133 1.00 97.62 88 TYR A C 1
ATOM 740 O O . TYR A 1 88 ? -10.371 -6.935 0.981 1.00 97.62 88 TYR A O 1
ATOM 748 N N . GLY A 1 89 ? -10.337 -5.951 -1.033 1.00 97.12 89 GLY A N 1
ATOM 749 C CA . GLY A 1 89 ? -11.239 -4.859 -0.678 1.00 97.12 89 GLY A CA 1
ATOM 750 C C . GLY A 1 89 ? -10.559 -3.860 0.260 1.00 97.12 89 GLY 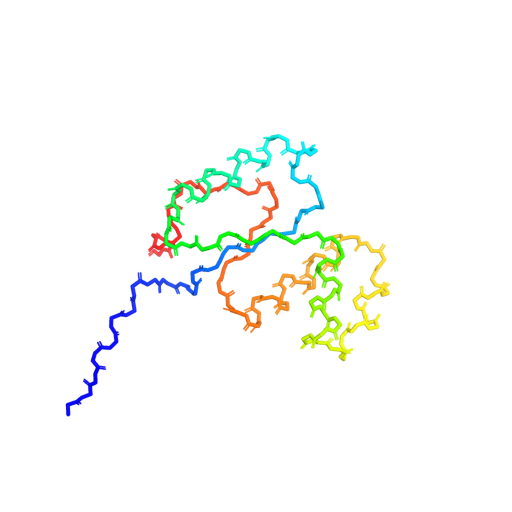A C 1
ATOM 751 O O . GLY A 1 89 ? -9.362 -3.600 0.158 1.00 97.12 89 GLY A O 1
ATOM 752 N N . GLY A 1 90 ? -11.325 -3.309 1.198 1.00 96.69 90 GLY A N 1
ATOM 753 C CA . GLY A 1 90 ? -10.840 -2.353 2.191 1.00 96.69 90 GLY A CA 1
ATOM 754 C C . GLY A 1 90 ? -10.740 -0.932 1.650 1.00 96.69 90 GLY A C 1
ATOM 755 O O . GLY A 1 90 ? -11.479 -0.546 0.746 1.00 96.69 90 GLY A O 1
ATOM 756 N N . VAL A 1 91 ? -9.842 -0.143 2.239 1.00 97.50 91 VAL A N 1
ATOM 757 C CA . VAL A 1 91 ? -9.673 1.276 1.919 1.00 97.50 91 VAL A CA 1
ATOM 758 C C . VAL A 1 91 ? -8.224 1.555 1.557 1.00 97.50 91 VAL A C 1
ATOM 760 O O . VAL A 1 91 ? -7.303 1.197 2.288 1.00 97.50 91 VAL A O 1
ATOM 763 N N . TYR A 1 92 ? -8.015 2.237 0.437 1.00 98.12 92 TYR A N 1
ATOM 764 C CA . TYR A 1 92 ? -6.718 2.789 0.073 1.00 98.12 92 TYR A CA 1
ATOM 765 C C . TYR A 1 92 ? -6.703 4.283 0.388 1.00 98.12 92 TYR A C 1
ATOM 767 O O . TYR A 1 92 ? -7.652 4.987 0.046 1.00 98.12 92 TYR A O 1
ATOM 775 N N . LEU A 1 93 ? -5.619 4.770 0.989 1.00 97.12 93 LEU A N 1
ATOM 776 C CA . LEU A 1 93 ? -5.401 6.191 1.258 1.00 97.12 93 LEU A CA 1
ATOM 777 C C . LEU A 1 93 ? -4.064 6.638 0.658 1.00 97.12 93 LEU A C 1
ATOM 779 O O . LEU A 1 93 ? -3.055 5.946 0.809 1.00 97.12 93 LEU A O 1
ATOM 783 N N . ASP A 1 94 ? -4.032 7.821 0.042 1.00 95.00 94 ASP A N 1
ATOM 784 C CA . ASP A 1 94 ? -2.765 8.448 -0.348 1.00 95.00 94 ASP A CA 1
ATOM 785 C C . ASP A 1 94 ? -1.910 8.728 0.895 1.00 95.00 94 ASP A C 1
ATOM 787 O O . ASP A 1 94 ? -2.420 8.829 2.014 1.00 95.00 94 ASP A O 1
ATOM 791 N N . MET A 1 95 ? -0.587 8.812 0.748 1.00 92.12 95 MET A N 1
ATOM 792 C CA . MET A 1 95 ? 0.316 8.938 1.903 1.00 92.12 95 MET A CA 1
ATOM 793 C C . MET A 1 95 ? 0.087 10.217 2.725 1.00 92.12 95 MET A C 1
ATOM 795 O O . MET A 1 95 ? 0.297 10.216 3.935 1.00 92.12 95 MET A O 1
ATOM 799 N N . ASP A 1 96 ? -0.403 11.272 2.086 1.00 93.44 96 ASP A N 1
ATOM 800 C CA . ASP A 1 96 ? -0.708 12.580 2.662 1.00 93.44 96 ASP A CA 1
ATOM 801 C C . ASP A 1 96 ? -2.163 12.714 3.151 1.00 93.44 96 ASP A C 1
ATOM 803 O O . ASP A 1 96 ? -2.539 13.758 3.683 1.00 93.44 96 ASP A O 1
ATOM 807 N N . CYS A 1 97 ? -2.975 11.656 3.048 1.00 95.62 97 CYS A N 1
ATOM 808 C CA . CYS A 1 97 ? -4.341 11.650 3.566 1.00 95.62 97 CYS A CA 1
ATOM 809 C C . CYS A 1 97 ? -4.376 11.414 5.080 1.00 95.62 97 CYS A C 1
ATOM 811 O O . CYS A 1 97 ? -3.784 10.460 5.591 1.00 95.62 97 CYS A O 1
ATOM 813 N N . GLU A 1 98 ? -5.168 12.202 5.799 1.00 95.19 98 GLU A 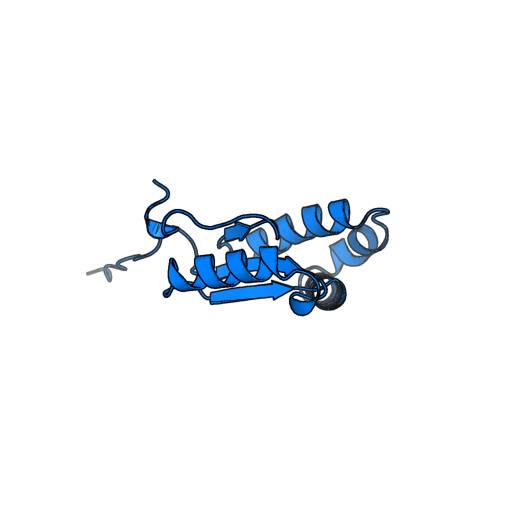N 1
ATOM 814 C CA . GLU A 1 98 ? -5.456 12.008 7.221 1.00 95.19 98 GLU A CA 1
ATOM 815 C C . GLU A 1 98 ? -6.899 11.544 7.449 1.00 95.19 98 GLU A C 1
ATOM 817 O O . GLU A 1 98 ? -7.820 11.949 6.741 1.00 95.19 98 GLU A O 1
ATOM 822 N N . CYS A 1 99 ? -7.117 10.715 8.469 1.00 95.50 99 CYS A N 1
ATOM 823 C CA . CYS A 1 99 ? -8.460 10.318 8.876 1.00 95.50 99 CYS A CA 1
ATOM 824 C C . CYS A 1 99 ? -8.975 11.342 9.882 1.00 95.50 99 CYS A C 1
ATOM 826 O O . CYS A 1 99 ? -8.402 11.499 10.961 1.00 95.50 99 CYS A O 1
ATOM 828 N N . LYS A 1 100 ? -10.037 12.060 9.510 1.00 94.56 100 LYS A N 1
ATOM 829 C CA . LYS A 1 100 ? -10.732 12.997 10.404 1.00 94.56 100 LYS A CA 1
ATOM 830 C C . LYS A 1 100 ? -11.901 12.359 11.145 1.00 94.56 100 LYS A C 1
ATOM 832 O O . LYS A 1 100 ? -12.232 12.827 12.232 1.00 94.56 100 LYS A O 1
ATOM 837 N N . LYS A 1 101 ? -12.495 11.318 10.564 1.00 93.31 101 LYS A N 1
ATOM 838 C CA . LYS A 1 101 ? -13.552 10.497 11.155 1.00 93.31 101 LYS A CA 1
ATOM 839 C C . LYS A 1 101 ? -13.236 9.012 10.943 1.00 93.31 101 LYS A C 1
ATOM 841 O O . LYS A 1 101 ? -12.595 8.696 9.930 1.00 93.31 101 LYS A O 1
ATOM 846 N N . PRO A 1 102 ? -13.707 8.121 11.834 1.00 94.38 102 PRO A N 1
ATOM 847 C CA . PRO A 1 102 ? -13.651 6.681 11.612 1.00 94.38 102 PRO A CA 1
ATOM 848 C C . PRO A 1 102 ? -14.275 6.281 10.268 1.00 94.38 102 PRO A C 1
ATOM 850 O O . PRO A 1 102 ? -15.273 6.858 9.844 1.00 94.38 102 PRO A O 1
ATOM 853 N N . ILE A 1 103 ? -13.688 5.285 9.605 1.00 94.38 103 ILE A N 1
ATOM 854 C CA . ILE A 1 103 ? -14.124 4.773 8.297 1.00 94.38 103 ILE A CA 1
ATOM 855 C C . ILE A 1 103 ? -15.525 4.164 8.380 1.00 94.38 103 ILE A C 1
ATOM 857 O O . ILE A 1 103 ? -16.311 4.304 7.450 1.00 94.38 103 ILE A O 1
ATOM 861 N N . ASP A 1 104 ? -15.873 3.542 9.506 1.00 92.12 104 ASP A N 1
ATOM 862 C CA . ASP A 1 104 ? -17.208 2.968 9.712 1.00 92.12 104 ASP A CA 1
ATOM 863 C C . ASP A 1 104 ? -18.316 4.041 9.794 1.00 92.12 104 ASP A C 1
ATOM 865 O O . ASP A 1 104 ? -19.495 3.710 9.717 1.00 92.12 104 ASP A O 1
ATOM 869 N N . GLU A 1 105 ? -17.950 5.324 9.906 1.00 92.19 105 GLU A N 1
ATOM 870 C CA . GLU A 1 105 ? -18.870 6.467 9.839 1.00 92.19 105 GLU A CA 1
ATOM 871 C C . GLU A 1 105 ? -18.940 7.097 8.435 1.00 92.19 105 GLU A C 1
ATOM 873 O O . GLU A 1 105 ? -19.534 8.163 8.267 1.00 92.19 105 GLU A O 1
ATOM 878 N N . TRP A 1 106 ? -18.302 6.503 7.420 1.00 87.81 106 TRP A N 1
ATOM 879 C CA . TRP A 1 106 ? -18.353 6.997 6.041 1.00 87.81 106 TRP A CA 1
ATOM 880 C C . TRP A 1 106 ? -19.658 6.538 5.376 1.00 87.81 106 TRP A C 1
ATOM 882 O O . TRP A 1 106 ? -19.674 5.604 4.582 1.00 87.81 106 TRP A O 1
ATOM 892 N N . GLY A 1 107 ? -20.765 7.189 5.725 1.00 70.25 107 GLY A N 1
ATOM 893 C CA . GLY A 1 107 ? -22.115 6.962 5.197 1.00 70.25 107 GLY A CA 1
ATOM 894 C C . GLY A 1 107 ? -23.056 8.088 5.596 1.00 70.25 107 GLY A C 1
ATOM 895 O O . GLY A 1 107 ? -24.280 7.875 5.474 1.00 70.25 107 GLY A O 1
#

Foldseek 3Di:
DDDDDPPQAPKQQEEEEEDADVVVPVQLVVQLVQLCVQRVVHDYDYHYPVNLLVCCCVVPVVCNVVLVPPPDPVVNRVVSLVVVCVVRNDHYDYSNDHDPHYNRPPD